Protein AF-A0A7V8WK90-F1 (afdb_monomer_lite)

Radius of gyration: 22.06 Å; chains: 1; bounding box: 57×43×58 Å

pLDDT: mean 74.85, std 15.49, range [33.97, 97.25]

Sequence (176 aa):
MVKDYDVIVIGGGPGGEVAAERCSMGGLSTVIVERELVGGECSFWGCMPSKGLLRPGDVLAAAERVPGAREAITRAIDTGAALERRDQITNSWNDELHVEWLESVGVDLVVDRARQVLVGATFVGSDAGDMLHGATIAIVAEVPLVRLRHAVPSFPSLSEVWLKAIENYDYPEEGE

Secondary structure (DSSP, 8-state):
-----SEEEE--SHHHHHHHHHHHHTT--EEEE-SS-TTHHHHHTSHHHHHHHHHHHHHHHHHHTSTTTTTTS-S---HHHHHHHHHHHTGGG--HHHHHHHHTT---EEEETTTTEEEEE---STTTHHHHHHHHHHHHTT-BHHHHTT---SSSSGGGHHHHHHHTS-PPPS--

Foldseek 3Di:
DDDDWPEEFEALAPVRVVVLVVCVVVVTQYAYHHLAARNPCCLAPPVQLVCLLCVVVVVLVVQCVDPVRVVVDDNDDDPVVSNVSSCVSSVVVDRVVSVVSRVVRDYDFDADPVLQAGQDDDDDDVPSVLQVVLSCCRNVVRPHLVRQLPDDRPDPDPNCSSVSNSVPDDDDPPDD

Structure (mmCIF, N/CA/C/O backbone):
data_AF-A0A7V8WK90-F1
#
_entry.id   AF-A0A7V8WK90-F1
#
loop_
_atom_site.group_PDB
_atom_site.id
_atom_site.type_symbol
_atom_site.label_atom_id
_atom_site.label_alt_id
_atom_site.label_comp_id
_atom_site.label_asym_id
_atom_site.label_entity_id
_atom_site.label_seq_id
_atom_site.pdbx_PDB_ins_code
_atom_site.Cartn_x
_atom_site.Cartn_y
_atom_site.Cartn_z
_atom_site.occupancy
_atom_site.B_iso_or_equiv
_atom_site.auth_seq_id
_atom_site.auth_comp_id
_atom_site.auth_asym_id
_atom_site.auth_atom_id
_atom_site.pdbx_PDB_model_num
ATOM 1 N N . MET A 1 1 ? -8.197 -9.104 23.910 1.00 42.38 1 MET A N 1
ATOM 2 C CA . MET A 1 1 ? -7.618 -8.081 24.811 1.00 42.38 1 MET A CA 1
ATOM 3 C C . MET A 1 1 ? -7.691 -6.750 24.090 1.00 42.38 1 MET A C 1
ATOM 5 O O . MET A 1 1 ? -7.376 -6.732 22.910 1.00 42.38 1 MET A O 1
ATOM 9 N N . VAL A 1 2 ? -8.145 -5.689 24.758 1.00 40.91 2 VAL A N 1
ATOM 10 C CA . VAL A 1 2 ? -8.111 -4.318 24.220 1.00 40.91 2 VAL A CA 1
ATOM 11 C C . VAL A 1 2 ? -6.685 -3.791 24.375 1.00 40.91 2 VAL A C 1
ATOM 13 O O . VAL A 1 2 ? -6.059 -4.050 25.405 1.00 40.91 2 VAL A O 1
ATOM 16 N N . LYS A 1 3 ? -6.164 -3.128 23.344 1.00 45.78 3 LYS A N 1
ATOM 17 C CA . LYS A 1 3 ? -4.817 -2.558 23.317 1.00 45.78 3 LYS A CA 1
ATOM 18 C C . LYS A 1 3 ? -4.964 -1.103 22.889 1.00 45.78 3 LYS A C 1
ATOM 20 O O . LYS A 1 3 ? -5.457 -0.842 21.794 1.00 45.78 3 LYS A O 1
ATOM 25 N N . ASP A 1 4 ? -4.631 -0.193 23.793 1.00 60.75 4 ASP A N 1
ATOM 26 C CA . ASP A 1 4 ? -4.724 1.240 23.544 1.00 60.75 4 ASP A CA 1
ATOM 27 C C . ASP A 1 4 ? -3.516 1.695 22.722 1.00 60.75 4 ASP A C 1
ATOM 29 O O . ASP A 1 4 ? -2.399 1.215 22.931 1.00 60.75 4 ASP A O 1
ATOM 33 N N . TYR A 1 5 ? -3.768 2.606 21.784 1.00 63.75 5 TYR A N 1
ATOM 34 C CA . TYR A 1 5 ? -2.747 3.266 20.982 1.00 63.75 5 TYR A CA 1
ATOM 35 C C . TYR A 1 5 ? -2.919 4.776 21.104 1.00 63.75 5 TYR A C 1
ATOM 37 O O . TYR A 1 5 ? -4.039 5.288 21.069 1.00 63.75 5 TYR A O 1
ATOM 45 N N . ASP A 1 6 ? -1.807 5.487 21.207 1.00 67.88 6 ASP A N 1
ATOM 46 C CA . ASP A 1 6 ? -1.762 6.945 21.235 1.00 67.88 6 ASP A CA 1
ATOM 47 C C . ASP A 1 6 ? -2.075 7.544 19.851 1.00 67.88 6 ASP A C 1
ATOM 49 O O . ASP A 1 6 ? -2.637 8.637 19.757 1.00 67.88 6 ASP A O 1
ATOM 53 N N . VAL A 1 7 ? -1.715 6.837 18.768 1.00 61.84 7 VAL A N 1
ATOM 54 C CA . VAL A 1 7 ? -1.882 7.293 17.378 1.00 61.84 7 VAL A CA 1
ATOM 55 C C . VAL A 1 7 ? -2.294 6.136 16.458 1.00 61.84 7 VAL A C 1
ATOM 57 O O . VAL A 1 7 ? -1.686 5.072 16.476 1.00 61.84 7 VAL A O 1
ATOM 60 N N . ILE A 1 8 ? -3.273 6.355 15.574 1.00 59.94 8 ILE A N 1
ATOM 61 C CA . ILE A 1 8 ? -3.443 5.540 14.356 1.00 59.94 8 ILE A CA 1
ATOM 62 C C . ILE A 1 8 ? -3.236 6.423 13.137 1.00 59.94 8 ILE A C 1
ATOM 64 O O . ILE A 1 8 ? -3.702 7.562 13.079 1.00 59.94 8 ILE A O 1
ATOM 68 N N . VAL A 1 9 ? -2.599 5.843 12.135 1.00 59.81 9 VAL A N 1
ATOM 69 C CA . VAL A 1 9 ? -2.394 6.389 10.806 1.00 59.81 9 VAL A CA 1
ATOM 70 C C . VAL A 1 9 ? -3.204 5.558 9.810 1.00 59.81 9 VAL A C 1
ATOM 72 O O . VAL A 1 9 ? -3.141 4.334 9.821 1.00 59.81 9 VAL A O 1
ATOM 75 N N . ILE A 1 10 ? -3.979 6.206 8.942 1.00 67.19 10 ILE A N 1
ATOM 76 C CA . ILE A 1 10 ? -4.772 5.529 7.906 1.00 67.19 10 ILE A CA 1
ATOM 77 C C . ILE A 1 10 ? -4.087 5.743 6.553 1.00 67.19 10 ILE A C 1
ATOM 79 O O . ILE A 1 10 ? -3.931 6.880 6.107 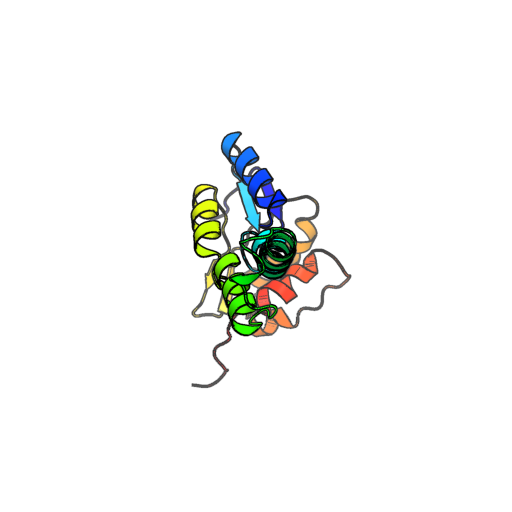1.00 67.19 10 ILE A O 1
ATOM 83 N N . GLY A 1 11 ? -3.701 4.643 5.912 1.00 67.94 11 GLY A N 1
ATOM 84 C CA . GLY A 1 11 ? -2.888 4.575 4.701 1.00 67.94 11 GLY A CA 1
ATOM 85 C C . GLY A 1 11 ? -1.406 4.372 5.022 1.00 67.94 11 GLY A C 1
ATOM 86 O O . GLY A 1 11 ? -0.782 5.219 5.651 1.00 67.94 11 GLY A O 1
ATOM 87 N N . GLY A 1 12 ? -0.832 3.276 4.536 1.00 75.31 12 GLY A N 1
ATOM 88 C CA . GLY A 1 12 ? 0.586 2.917 4.587 1.00 75.31 12 GLY A CA 1
ATOM 89 C C . GLY A 1 12 ? 1.381 3.439 3.393 1.00 75.31 12 GLY A C 1
ATOM 90 O O . GLY A 1 12 ? 2.387 2.856 3.021 1.00 75.31 12 GLY A O 1
ATOM 91 N N . GLY A 1 13 ? 0.936 4.525 2.759 1.00 80.00 13 GLY A N 1
ATOM 92 C CA . GLY A 1 13 ? 1.745 5.242 1.774 1.00 80.00 13 GLY A CA 1
ATOM 93 C C . GLY A 1 13 ? 2.875 6.055 2.421 1.00 80.00 13 GLY A C 1
ATOM 94 O O . GLY A 1 13 ? 2.941 6.159 3.646 1.00 80.00 13 GLY A O 1
ATOM 95 N N . PRO A 1 14 ? 3.702 6.763 1.629 1.00 75.00 14 PRO A N 1
ATOM 96 C CA . PRO A 1 14 ? 4.911 7.427 2.130 1.00 75.00 14 PRO A CA 1
ATOM 97 C C . PRO A 1 14 ? 4.652 8.428 3.263 1.00 75.00 14 PRO A C 1
ATOM 99 O O . PRO A 1 14 ? 5.451 8.577 4.181 1.00 75.00 14 PRO A O 1
ATOM 102 N N . GLY A 1 15 ? 3.525 9.144 3.198 1.00 76.31 15 GLY A N 1
ATOM 103 C CA . GLY A 1 15 ? 3.138 10.084 4.249 1.00 76.31 15 GLY A CA 1
ATOM 104 C C . GLY A 1 15 ? 2.695 9.389 5.535 1.00 76.31 15 GLY A C 1
ATOM 105 O O . GLY A 1 15 ? 2.974 9.893 6.620 1.00 76.31 15 GLY A O 1
ATOM 106 N N . GLY A 1 16 ? 2.030 8.240 5.414 1.00 74.75 16 GLY A N 1
ATOM 107 C CA . GLY A 1 16 ? 1.570 7.464 6.556 1.00 74.75 16 GLY A CA 1
ATOM 108 C C . GLY A 1 16 ? 2.717 6.759 7.264 1.00 74.75 16 GLY A C 1
ATOM 109 O O . GLY A 1 16 ? 2.862 6.911 8.473 1.00 74.75 16 GLY A O 1
ATOM 110 N N . GLU A 1 17 ? 3.592 6.101 6.505 1.00 77.12 17 GLU A N 1
ATOM 111 C CA . GLU A 1 17 ? 4.820 5.485 7.017 1.00 77.12 17 GLU A CA 1
ATOM 112 C C . GLU A 1 17 ? 5.642 6.494 7.837 1.00 77.12 17 GLU A C 1
ATOM 114 O O . GLU A 1 17 ? 5.885 6.287 9.026 1.00 77.12 17 GLU A O 1
ATOM 119 N N . VAL A 1 18 ? 5.962 7.659 7.263 1.00 77.44 18 VAL A N 1
ATOM 120 C CA . VAL A 1 18 ? 6.729 8.706 7.964 1.00 77.44 18 VAL A CA 1
ATOM 121 C C . VAL A 1 18 ? 5.995 9.248 9.195 1.00 77.44 18 VAL A C 1
ATOM 123 O O . VAL A 1 18 ? 6.629 9.587 10.198 1.00 77.44 18 VAL A O 1
ATOM 126 N N . ALA A 1 19 ? 4.667 9.372 9.141 1.00 73.38 19 ALA A N 1
ATOM 127 C CA . ALA A 1 19 ? 3.886 9.812 10.293 1.00 73.38 19 ALA A CA 1
ATOM 128 C C . ALA A 1 19 ? 3.972 8.795 11.440 1.00 73.38 19 ALA A C 1
ATOM 130 O O . ALA A 1 19 ? 4.241 9.186 12.577 1.00 73.38 19 ALA A O 1
ATOM 131 N N . ALA A 1 20 ? 3.812 7.505 11.142 1.00 74.06 20 ALA A N 1
ATOM 132 C CA . ALA A 1 20 ? 3.854 6.458 12.151 1.00 74.06 20 ALA A CA 1
ATOM 133 C C . ALA A 1 20 ? 5.241 6.272 12.756 1.00 74.06 20 ALA A C 1
ATOM 135 O O . ALA A 1 20 ? 5.362 6.150 13.974 1.00 74.06 20 ALA A O 1
ATOM 136 N N . GLU A 1 21 ? 6.286 6.335 11.929 1.00 77.44 21 GLU A N 1
ATOM 137 C CA . GLU A 1 21 ? 7.673 6.310 12.390 1.00 77.44 21 GLU A CA 1
ATOM 138 C C . GLU A 1 21 ? 7.924 7.432 13.400 1.00 77.44 21 GLU A C 1
ATOM 140 O O . GLU A 1 21 ? 8.426 7.190 14.497 1.00 77.44 21 GLU A O 1
ATOM 145 N N . ARG A 1 22 ? 7.524 8.668 13.078 1.00 77.12 22 ARG A N 1
ATOM 146 C CA . ARG A 1 22 ? 7.746 9.813 13.972 1.00 77.12 22 ARG A CA 1
ATOM 147 C C . ARG A 1 22 ? 6.972 9.714 15.277 1.00 77.12 22 ARG A C 1
ATOM 149 O O . ARG A 1 22 ? 7.503 10.108 16.314 1.00 77.12 22 ARG A O 1
ATOM 156 N N . CYS A 1 23 ? 5.742 9.214 15.240 1.00 70.88 23 CYS A N 1
ATOM 157 C CA . CYS A 1 23 ? 4.957 8.989 16.448 1.00 70.88 23 CYS A CA 1
ATOM 158 C C . CYS A 1 23 ? 5.593 7.893 17.319 1.00 70.88 23 CYS A C 1
ATOM 160 O O . CYS A 1 23 ? 5.811 8.126 18.508 1.00 70.88 23 CYS A O 1
ATOM 162 N N . SER A 1 24 ? 6.021 6.779 16.716 1.00 75.88 24 SER A N 1
ATOM 163 C CA . SER A 1 24 ? 6.745 5.700 17.402 1.00 75.88 24 SER A CA 1
ATOM 164 C C . SER A 1 24 ? 8.069 6.184 18.016 1.00 75.88 24 SER A C 1
ATOM 166 O O . SER A 1 24 ? 8.318 5.984 19.206 1.00 75.88 24 SER A O 1
ATOM 168 N N . MET A 1 25 ? 8.880 6.947 17.272 1.00 76.75 25 MET A N 1
ATOM 169 C CA . MET A 1 25 ? 10.108 7.581 17.785 1.00 76.75 25 MET A CA 1
ATOM 170 C C . MET A 1 25 ? 9.844 8.584 18.917 1.00 76.75 25 MET A C 1
ATOM 172 O O . MET A 1 25 ? 10.710 8.809 19.763 1.00 76.75 25 MET A O 1
ATOM 176 N N . GLY A 1 26 ? 8.657 9.191 18.938 1.00 75.75 26 GLY A N 1
ATOM 177 C CA . GLY A 1 26 ? 8.184 10.053 20.019 1.00 75.75 26 GLY A CA 1
ATOM 178 C C . GLY A 1 26 ? 7.757 9.294 21.280 1.00 75.75 26 GLY A C 1
ATOM 179 O O . GLY A 1 26 ? 7.346 9.933 22.247 1.00 75.75 26 GLY A O 1
ATOM 180 N N . GLY A 1 27 ? 7.849 7.960 21.282 1.00 78.88 27 GLY A N 1
ATOM 181 C CA . GLY A 1 27 ? 7.413 7.098 22.378 1.00 78.88 27 GLY A CA 1
ATOM 182 C C . GLY A 1 27 ? 5.902 6.862 22.417 1.00 78.88 27 GLY A C 1
ATOM 183 O O . GLY A 1 27 ? 5.409 6.348 23.418 1.00 78.88 27 GLY A O 1
ATOM 184 N N . LEU A 1 28 ? 5.176 7.247 21.363 1.00 73.12 28 LEU A N 1
ATOM 185 C CA . LEU A 1 28 ? 3.737 7.038 21.246 1.00 73.12 28 LEU A CA 1
ATOM 186 C C . LEU A 1 28 ? 3.469 5.663 20.636 1.00 73.12 28 LEU A C 1
ATOM 188 O O . LEU A 1 28 ? 3.987 5.325 19.569 1.00 73.12 28 LEU A O 1
ATOM 192 N N . SER A 1 29 ? 2.612 4.886 21.284 1.00 68.69 29 SER A N 1
ATOM 193 C CA . SER A 1 29 ? 2.081 3.650 20.716 1.00 68.69 29 SER A CA 1
ATOM 194 C C . SER A 1 29 ? 1.304 3.977 19.435 1.00 68.69 29 SER A C 1
ATOM 196 O O . SER A 1 29 ? 0.307 4.697 19.467 1.00 68.69 29 SER A O 1
ATOM 198 N N . THR A 1 30 ? 1.796 3.505 18.285 1.00 68.00 30 THR A N 1
ATOM 199 C CA . THR A 1 30 ? 1.306 3.937 16.967 1.00 68.00 30 THR A CA 1
ATOM 200 C C . THR A 1 30 ? 0.991 2.765 16.062 1.00 68.00 30 THR A C 1
ATOM 202 O O . THR A 1 30 ? 1.721 1.787 16.082 1.00 68.00 30 THR A O 1
ATOM 205 N N . VAL A 1 31 ? -0.050 2.888 15.238 1.00 69.94 31 VAL A N 1
ATOM 206 C CA . VAL A 1 31 ? -0.505 1.824 14.339 1.00 69.94 31 VAL A CA 1
ATOM 207 C C . VAL A 1 31 ? -0.925 2.359 12.946 1.00 69.94 31 VAL A C 1
ATOM 209 O O . VAL A 1 31 ? -1.608 3.371 12.873 1.00 69.94 31 VAL A O 1
ATOM 212 N N . ILE A 1 32 ? -0.545 1.706 11.833 1.00 64.25 32 ILE A N 1
ATOM 213 C CA . ILE A 1 32 ? -0.919 2.007 10.427 1.00 64.25 32 ILE A CA 1
ATOM 214 C C . ILE A 1 32 ? -1.962 1.042 9.850 1.00 64.25 32 ILE A C 1
ATOM 216 O O . ILE A 1 32 ? -1.703 -0.142 9.698 1.00 64.25 32 ILE A O 1
ATOM 220 N N . VAL A 1 33 ? -3.086 1.558 9.365 1.00 62.16 33 VAL A N 1
ATOM 221 C CA . VAL A 1 33 ? -4.095 0.771 8.638 1.00 62.16 33 VAL A CA 1
ATOM 222 C C . VAL A 1 33 ? -3.955 0.998 7.128 1.00 62.16 33 VAL A C 1
ATOM 224 O O . VAL A 1 33 ? -4.310 2.069 6.646 1.00 62.16 33 VAL A O 1
ATOM 227 N N . GLU A 1 34 ? -3.477 0.010 6.369 1.00 72.69 34 GLU A N 1
ATOM 228 C CA . GLU A 1 34 ? -3.391 0.027 4.894 1.00 72.69 34 GLU A CA 1
ATOM 229 C C . GLU A 1 34 ? -4.372 -0.993 4.284 1.00 72.69 34 GLU A C 1
ATOM 231 O O . GLU A 1 34 ? -4.637 -2.037 4.875 1.00 72.69 34 GLU A O 1
ATOM 236 N N . ARG A 1 35 ? -4.969 -0.662 3.131 1.00 61.38 35 ARG A N 1
ATOM 237 C CA . ARG A 1 35 ? -5.986 -1.481 2.442 1.00 61.38 35 ARG A CA 1
ATOM 238 C C . ARG A 1 35 ? -5.404 -2.444 1.408 1.00 61.38 35 ARG A C 1
ATOM 240 O O . ARG A 1 35 ? -6.112 -3.354 0.982 1.00 61.38 35 ARG A O 1
ATOM 247 N N . GLU A 1 36 ? -4.201 -2.167 0.921 1.00 78.00 36 GLU A N 1
ATOM 248 C CA . GLU A 1 36 ? -3.546 -2.915 -0.149 1.00 78.00 36 GLU A CA 1
ATOM 249 C C . GLU A 1 36 ? -2.071 -3.138 0.216 1.00 78.00 36 GLU A C 1
ATOM 251 O O . GLU A 1 36 ? -1.811 -3.821 1.200 1.00 78.00 36 GLU A O 1
ATOM 256 N N . LEU A 1 37 ? -1.127 -2.561 -0.536 1.00 77.12 37 LEU A N 1
ATOM 257 C CA . LEU A 1 37 ? 0.305 -2.745 -0.325 1.00 77.12 37 LEU A CA 1
ATOM 258 C C . LEU A 1 37 ? 0.898 -1.628 0.533 1.00 77.12 37 LEU A C 1
ATOM 260 O O . LEU A 1 37 ? 0.745 -0.436 0.231 1.00 77.12 37 LEU A O 1
ATOM 264 N N . VAL A 1 38 ? 1.643 -2.017 1.563 1.00 74.56 38 VAL A N 1
ATOM 265 C CA . VAL A 1 38 ? 2.404 -1.094 2.407 1.00 74.56 38 VAL A CA 1
ATOM 266 C C . VAL A 1 38 ? 3.553 -0.481 1.602 1.00 74.56 38 VAL A C 1
ATOM 268 O O . VAL A 1 38 ? 4.317 -1.183 0.955 1.00 74.56 38 VAL A O 1
ATOM 271 N N . GLY A 1 39 ? 3.644 0.846 1.599 1.00 77.19 39 GLY A N 1
ATOM 272 C CA . GLY A 1 39 ? 4.422 1.670 0.669 1.00 77.19 39 GLY A CA 1
ATOM 273 C C . GLY A 1 39 ? 3.520 2.510 -0.249 1.00 77.19 39 GLY A C 1
ATOM 274 O O . GLY A 1 39 ? 3.919 3.572 -0.743 1.00 77.19 39 GLY A O 1
ATOM 275 N N . GLY A 1 40 ? 2.262 2.086 -0.424 1.00 81.12 40 GLY A N 1
ATOM 276 C CA . GLY A 1 40 ? 1.191 2.819 -1.097 1.00 81.12 40 GLY A CA 1
ATOM 277 C C . GLY A 1 40 ? 1.452 3.150 -2.569 1.00 81.12 40 GLY A C 1
ATOM 278 O O . GLY A 1 40 ? 2.318 2.585 -3.240 1.00 81.12 40 GLY A O 1
ATOM 279 N N . GLU A 1 41 ? 0.686 4.111 -3.097 1.00 84.06 41 GLU A N 1
ATOM 280 C CA . GLU A 1 41 ? 0.683 4.437 -4.531 1.00 84.06 41 GLU A CA 1
ATOM 281 C C . GLU A 1 41 ? 2.084 4.757 -5.062 1.00 84.06 41 GLU A C 1
ATOM 283 O O . GLU A 1 41 ? 2.461 4.299 -6.135 1.00 84.06 41 GLU A O 1
ATOM 288 N N . CYS A 1 42 ? 2.884 5.518 -4.314 1.00 85.50 42 CYS A N 1
ATOM 289 C CA . CYS A 1 42 ? 4.209 5.938 -4.760 1.00 85.50 42 CYS A CA 1
ATOM 290 C C . CYS A 1 42 ? 5.093 4.745 -5.150 1.00 85.50 42 CYS A C 1
ATOM 292 O O . CYS A 1 42 ? 5.738 4.810 -6.202 1.00 85.50 42 CYS A O 1
ATOM 294 N N . SER A 1 43 ? 5.084 3.685 -4.337 1.00 84.56 43 SER A N 1
ATOM 295 C CA . SER A 1 43 ? 5.922 2.498 -4.506 1.00 84.56 43 SER A CA 1
ATOM 296 C C . SER A 1 43 ? 5.417 1.569 -5.605 1.00 84.56 43 SER A C 1
ATOM 298 O O . SER A 1 43 ? 6.224 1.101 -6.404 1.00 84.56 43 SER A O 1
ATOM 300 N N . PHE A 1 44 ? 4.102 1.354 -5.705 1.00 88.25 44 PHE A N 1
ATOM 301 C CA . PHE A 1 44 ? 3.556 0.271 -6.537 1.00 88.25 44 PHE A CA 1
ATOM 302 C C . PHE A 1 4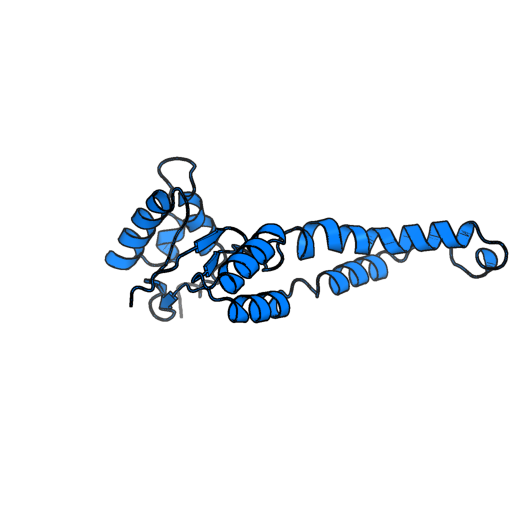4 ? 2.781 0.724 -7.771 1.00 88.25 44 PHE A C 1
ATOM 304 O O . PHE A 1 44 ? 2.695 -0.018 -8.748 1.00 88.25 44 PHE A O 1
ATOM 311 N N . TRP A 1 45 ? 2.247 1.948 -7.771 1.00 88.44 45 TRP A N 1
ATOM 312 C CA . TRP A 1 45 ? 1.262 2.373 -8.776 1.00 88.44 45 TRP A CA 1
ATOM 313 C C . TRP A 1 45 ? 1.574 3.714 -9.452 1.00 88.44 45 TRP A C 1
ATOM 315 O O . TRP A 1 45 ? 1.111 3.974 -10.558 1.00 88.44 45 TRP A O 1
ATOM 325 N N . GLY A 1 46 ? 2.396 4.555 -8.830 1.00 90.44 46 GLY A N 1
ATOM 326 C CA . GLY A 1 46 ? 2.595 5.945 -9.218 1.00 90.44 46 GLY A CA 1
ATOM 327 C C . GLY A 1 46 ? 4.050 6.260 -9.529 1.00 90.44 46 GLY A C 1
ATOM 328 O O . GLY A 1 46 ? 4.603 5.872 -10.561 1.00 90.44 46 GLY A O 1
ATOM 329 N N . CYS A 1 47 ? 4.677 7.035 -8.649 1.00 91.31 47 CYS A N 1
ATOM 330 C CA . CYS A 1 47 ? 5.980 7.652 -8.869 1.00 91.31 47 CYS A CA 1
ATOM 331 C C . CYS A 1 47 ? 7.103 6.679 -9.248 1.00 91.31 47 CYS A C 1
ATOM 333 O O . CYS A 1 47 ? 7.847 6.982 -10.184 1.00 91.31 47 CYS A O 1
ATOM 335 N N . MET A 1 48 ? 7.268 5.583 -8.507 1.00 93.88 48 MET A N 1
ATOM 336 C CA . MET A 1 48 ? 8.339 4.604 -8.707 1.00 93.88 48 MET A CA 1
ATOM 337 C C . MET A 1 48 ? 8.174 3.829 -10.019 1.00 93.88 48 MET A C 1
ATOM 339 O O . MET A 1 48 ? 9.078 3.935 -10.856 1.00 93.88 48 MET A O 1
ATOM 343 N N . PRO A 1 49 ? 7.038 3.153 -10.295 1.00 93.56 49 PRO A N 1
ATOM 344 C CA . PRO A 1 49 ? 6.849 2.459 -11.568 1.00 93.56 49 PRO A CA 1
ATOM 345 C C . PRO A 1 49 ? 6.888 3.420 -12.760 1.00 93.56 49 PRO A C 1
ATOM 347 O O . PRO A 1 49 ? 7.504 3.101 -13.777 1.00 93.56 49 PRO A O 1
ATOM 350 N N . SER A 1 50 ? 6.333 4.633 -12.629 1.00 94.75 50 SER A N 1
ATOM 351 C CA . SER A 1 50 ? 6.395 5.646 -13.693 1.00 94.75 50 SER A CA 1
ATOM 352 C C . SER A 1 50 ? 7.837 6.028 -14.027 1.00 94.75 50 SER A C 1
ATOM 354 O O . SER A 1 50 ? 8.228 6.036 -15.193 1.00 94.75 50 SER A O 1
ATOM 356 N N . LYS A 1 51 ? 8.673 6.301 -13.016 1.00 94.88 51 LYS A N 1
ATOM 357 C CA . LYS A 1 51 ? 10.098 6.603 -13.237 1.00 94.88 51 LYS A CA 1
ATOM 358 C C . LYS A 1 51 ? 10.863 5.382 -13.746 1.00 94.88 51 LYS A C 1
ATOM 360 O O . LYS A 1 51 ? 11.782 5.537 -14.547 1.00 94.88 51 LYS A O 1
ATOM 365 N N . GLY A 1 52 ? 10.472 4.180 -13.329 1.00 93.38 52 GLY A N 1
ATOM 366 C CA . GLY A 1 52 ? 11.002 2.928 -13.853 1.00 93.38 52 GLY A CA 1
ATOM 367 C C . GLY A 1 52 ? 10.795 2.773 -15.354 1.00 93.38 52 GLY A C 1
ATOM 368 O O . GLY A 1 52 ? 11.758 2.479 -16.066 1.00 93.38 52 GLY A O 1
ATOM 369 N N . LEU A 1 53 ? 9.577 3.061 -15.819 1.00 94.12 53 LEU A N 1
ATOM 370 C CA . LEU A 1 53 ? 9.175 3.001 -17.226 1.00 94.12 53 LEU A CA 1
ATOM 371 C C . LEU A 1 53 ? 9.786 4.108 -18.087 1.00 94.12 53 LEU A C 1
ATOM 373 O O . LEU A 1 53 ? 10.138 3.862 -19.238 1.00 94.12 53 LEU A O 1
ATOM 377 N N . LEU A 1 54 ? 9.911 5.327 -17.558 1.00 94.31 54 LEU A N 1
ATOM 378 C CA . LEU A 1 54 ? 10.442 6.465 -18.319 1.00 94.31 54 LEU A CA 1
ATOM 379 C C . LEU A 1 54 ? 11.966 6.402 -18.483 1.00 94.31 54 LEU A C 1
ATOM 381 O O . LEU A 1 54 ? 12.512 6.883 -19.479 1.00 94.31 54 LEU A O 1
ATOM 385 N N . ARG A 1 55 ? 12.668 5.764 -17.537 1.00 95.56 55 ARG A N 1
ATOM 386 C CA . ARG A 1 55 ? 14.133 5.789 -17.485 1.00 95.56 55 ARG A CA 1
ATOM 387 C C . ARG A 1 55 ? 14.829 5.249 -18.746 1.00 95.56 55 ARG A C 1
ATOM 389 O O . ARG A 1 55 ? 15.796 5.888 -19.162 1.00 95.56 55 ARG A O 1
ATOM 396 N N . PRO A 1 56 ? 14.408 4.132 -19.371 1.00 94.62 56 PRO A N 1
ATOM 397 C CA . PRO A 1 56 ? 15.000 3.678 -20.629 1.00 94.62 56 PRO A CA 1
ATOM 398 C C . PRO A 1 56 ? 14.934 4.733 -21.741 1.00 94.62 56 PRO A C 1
ATOM 400 O O . PRO A 1 56 ? 15.921 4.938 -22.445 1.00 94.62 56 PRO A O 1
ATOM 403 N N . GLY A 1 57 ? 13.809 5.449 -21.853 1.00 94.19 57 GLY A N 1
ATOM 404 C CA . GLY A 1 57 ? 13.639 6.531 -22.825 1.00 94.19 57 GLY A CA 1
ATOM 405 C C . GLY A 1 57 ? 14.570 7.710 -22.560 1.00 94.19 57 GLY A C 1
ATOM 406 O O . GLY A 1 57 ? 15.237 8.182 -23.480 1.00 94.19 57 GLY A O 1
ATOM 407 N N . ASP A 1 58 ? 14.693 8.127 -21.297 1.00 95.62 58 ASP A N 1
ATOM 408 C CA . ASP A 1 58 ? 15.627 9.187 -20.902 1.00 95.62 58 ASP A CA 1
ATOM 409 C C . ASP A 1 58 ? 17.081 8.824 -21.233 1.00 95.62 58 ASP A C 1
ATOM 411 O O . ASP A 1 58 ? 17.844 9.660 -21.723 1.00 95.62 58 ASP A O 1
ATOM 415 N N . VAL A 1 59 ? 17.473 7.571 -20.977 1.00 94.88 59 VAL A N 1
ATOM 416 C CA . VAL A 1 59 ? 18.827 7.069 -21.254 1.00 94.88 59 VAL A CA 1
ATOM 417 C C . VAL A 1 59 ? 19.092 7.008 -22.757 1.00 94.88 59 VAL A C 1
ATOM 419 O O . VAL A 1 59 ? 20.148 7.465 -23.198 1.00 94.88 59 VAL A O 1
ATOM 422 N N . LEU A 1 60 ? 18.137 6.510 -23.547 1.00 95.19 60 LEU A N 1
ATOM 423 C CA . LEU A 1 60 ? 18.255 6.466 -25.003 1.00 95.19 60 LEU A CA 1
ATOM 424 C C . LEU A 1 60 ? 18.414 7.878 -25.582 1.00 95.19 60 LEU A C 1
ATOM 426 O O . LEU A 1 60 ? 19.376 8.151 -26.300 1.00 95.19 60 LEU A O 1
ATOM 430 N N . ALA A 1 61 ? 17.530 8.800 -25.197 1.00 94.44 61 ALA A N 1
ATOM 431 C CA . ALA A 1 61 ? 17.571 10.184 -25.657 1.00 94.44 61 ALA A CA 1
ATOM 432 C C . ALA A 1 61 ? 18.866 10.904 -25.240 1.00 94.44 61 ALA A C 1
ATOM 434 O O . ALA A 1 61 ? 19.357 11.780 -25.958 1.00 94.44 61 ALA A O 1
ATOM 435 N N . ALA A 1 62 ? 19.426 10.585 -24.071 1.00 95.44 62 ALA A N 1
ATOM 436 C CA . ALA A 1 62 ? 20.721 11.112 -23.652 1.00 95.44 62 ALA A CA 1
ATOM 437 C C . ALA A 1 62 ? 21.859 10.570 -24.531 1.00 95.44 62 ALA A C 1
ATOM 439 O O . ALA A 1 62 ? 22.676 11.350 -25.020 1.00 95.44 62 ALA A O 1
ATOM 440 N N . ALA A 1 63 ? 21.884 9.260 -24.782 1.00 95.88 63 ALA A N 1
ATOM 441 C CA . ALA A 1 63 ? 22.927 8.611 -25.570 1.00 95.88 63 ALA A CA 1
ATOM 442 C C . ALA A 1 63 ? 22.930 9.059 -27.045 1.00 95.88 63 ALA A C 1
ATOM 444 O O . ALA A 1 63 ? 23.997 9.273 -27.618 1.00 95.88 63 ALA A O 1
ATOM 445 N N . GLU A 1 64 ? 21.761 9.309 -27.644 1.00 95.25 64 GLU A N 1
ATOM 446 C CA . GLU A 1 64 ? 21.658 9.818 -29.021 1.00 95.25 64 GLU A CA 1
ATOM 447 C C . GLU A 1 64 ? 22.330 11.184 -29.235 1.00 95.25 64 GLU A C 1
ATOM 449 O O . GLU A 1 64 ? 22.764 11.502 -30.347 1.00 95.25 64 GLU A O 1
ATOM 454 N N . ARG A 1 65 ? 22.446 11.993 -28.176 1.00 95.94 65 ARG A N 1
ATOM 455 C CA . ARG A 1 65 ? 23.050 13.333 -28.231 1.00 95.94 65 ARG A CA 1
ATOM 456 C C . ARG A 1 65 ? 24.573 13.323 -28.080 1.00 95.94 65 ARG A C 1
ATOM 458 O O . ARG A 1 65 ? 25.183 14.387 -28.161 1.00 95.94 65 ARG A O 1
ATOM 465 N N . VAL A 1 66 ? 25.197 12.158 -27.889 1.00 97.25 66 VAL A N 1
ATOM 466 C CA . VAL A 1 66 ? 26.638 12.026 -27.627 1.00 97.25 66 VAL A CA 1
ATOM 467 C C . VAL A 1 66 ? 27.332 11.313 -28.799 1.00 97.25 66 VAL A C 1
ATOM 469 O O . VAL A 1 66 ? 27.184 10.097 -28.949 1.00 97.25 66 VAL A O 1
ATOM 472 N N . PRO A 1 67 ? 28.107 12.029 -29.643 1.00 95.31 67 PRO A N 1
ATOM 473 C CA . PRO A 1 67 ? 28.944 11.401 -30.668 1.00 95.31 67 PRO A CA 1
ATOM 474 C C . PRO A 1 67 ? 29.898 10.368 -30.053 1.00 95.31 67 PRO A C 1
ATOM 476 O O . PRO A 1 67 ? 30.523 10.638 -29.029 1.00 95.31 67 PRO A O 1
ATOM 479 N N . GLY A 1 68 ? 30.002 9.185 -30.657 1.00 93.94 68 GLY A N 1
ATOM 480 C CA . GLY A 1 68 ? 30.764 8.047 -30.135 1.00 93.94 68 GLY A CA 1
ATOM 481 C C . GLY A 1 68 ? 29.926 7.072 -29.302 1.00 93.94 68 GLY A C 1
ATOM 482 O O . GLY A 1 68 ? 30.225 5.882 -29.298 1.00 93.94 68 GLY A O 1
ATOM 483 N N . ALA A 1 69 ? 28.851 7.535 -28.654 1.00 94.38 69 ALA A N 1
ATOM 484 C CA . ALA A 1 69 ? 27.874 6.664 -27.993 1.00 94.38 69 ALA A CA 1
ATOM 485 C C . ALA A 1 69 ? 26.657 6.394 -28.889 1.00 94.38 69 ALA A C 1
ATOM 487 O O . ALA A 1 69 ? 26.186 5.260 -28.960 1.00 94.38 69 ALA A O 1
ATOM 488 N N . ARG A 1 70 ? 26.172 7.412 -29.617 1.00 95.50 70 ARG A N 1
ATOM 489 C CA . ARG A 1 70 ? 24.983 7.299 -30.482 1.00 95.50 70 ARG A CA 1
ATOM 490 C C . ARG A 1 70 ? 25.123 6.238 -31.580 1.00 95.50 70 ARG A C 1
ATOM 492 O O . ARG A 1 70 ? 24.123 5.687 -32.018 1.00 95.50 70 ARG A O 1
ATOM 499 N N . GLU A 1 71 ? 26.341 5.975 -32.054 1.00 95.19 71 GLU A N 1
ATOM 500 C CA . GLU A 1 71 ? 26.622 4.956 -33.072 1.00 95.19 71 GLU A CA 1
ATOM 501 C C . GLU A 1 71 ? 26.613 3.529 -32.500 1.00 95.19 71 GLU A C 1
ATOM 503 O O . GLU A 1 71 ? 26.450 2.576 -33.257 1.00 95.19 71 GLU A O 1
ATOM 508 N N . ALA A 1 72 ? 26.781 3.378 -31.181 1.00 93.88 72 ALA A N 1
ATOM 509 C CA . ALA A 1 72 ? 26.872 2.087 -30.499 1.00 93.88 72 ALA A CA 1
ATOM 510 C C . ALA A 1 72 ? 25.518 1.563 -29.985 1.00 93.88 72 ALA A C 1
ATOM 512 O O . ALA A 1 72 ? 25.431 0.420 -29.539 1.00 93.88 72 ALA A O 1
ATOM 513 N N . ILE A 1 73 ? 24.467 2.386 -30.023 1.00 91.88 73 ILE A N 1
ATOM 514 C CA . ILE A 1 73 ? 23.143 2.064 -29.477 1.00 91.88 73 ILE A CA 1
ATOM 515 C C . ILE A 1 73 ? 22.137 1.719 -30.578 1.00 91.88 73 ILE A C 1
ATOM 517 O O . ILE A 1 73 ? 22.206 2.217 -31.702 1.00 91.88 73 ILE A O 1
ATOM 521 N N . THR A 1 74 ? 21.143 0.903 -30.229 1.00 85.44 74 THR A N 1
ATOM 522 C CA . THR A 1 74 ? 19.951 0.730 -31.068 1.00 85.44 74 THR A CA 1
ATOM 523 C C . THR A 1 74 ? 18.939 1.829 -30.744 1.00 85.44 74 THR A C 1
ATOM 525 O O . THR A 1 74 ? 18.843 2.273 -29.604 1.00 85.44 74 THR A O 1
ATOM 528 N N . ARG A 1 75 ? 18.176 2.288 -31.742 1.00 83.75 75 ARG A N 1
ATOM 529 C CA . ARG A 1 75 ? 17.159 3.346 -31.572 1.00 83.75 75 ARG A CA 1
ATOM 530 C C . ARG A 1 75 ? 15.795 2.829 -31.109 1.00 83.75 75 ARG A C 1
ATOM 532 O O . ARG A 1 75 ? 14.797 3.532 -31.226 1.00 83.75 75 ARG A O 1
ATOM 539 N N . ALA A 1 76 ? 15.739 1.590 -30.636 1.00 89.56 76 ALA A N 1
ATOM 540 C CA . ALA A 1 76 ? 14.508 0.946 -30.213 1.00 89.56 76 ALA A CA 1
ATOM 541 C C . ALA A 1 76 ? 14.546 0.694 -28.707 1.00 89.56 76 ALA A C 1
ATOM 543 O O . ALA A 1 76 ? 15.569 0.282 -28.162 1.00 89.56 76 ALA A O 1
ATOM 544 N N . ILE A 1 77 ? 13.413 0.925 -28.048 1.00 93.00 77 ILE A N 1
ATOM 545 C CA . ILE A 1 77 ? 13.193 0.487 -26.672 1.00 93.00 77 ILE A CA 1
ATOM 546 C C . ILE A 1 77 ? 12.502 -0.868 -26.744 1.00 93.00 77 ILE A C 1
ATOM 548 O O . ILE A 1 77 ? 11.444 -0.990 -27.362 1.00 93.00 77 ILE A O 1
ATOM 552 N N . ASP A 1 78 ? 13.093 -1.870 -26.100 1.00 93.94 78 ASP A N 1
ATOM 553 C CA . ASP A 1 78 ? 12.405 -3.128 -25.845 1.00 93.94 78 ASP A CA 1
ATOM 554 C C . ASP A 1 78 ? 11.319 -2.885 -24.791 1.00 93.94 78 ASP A C 1
ATOM 556 O O . ASP A 1 78 ? 11.593 -2.611 -23.619 1.00 93.94 78 ASP A O 1
ATOM 560 N N . THR A 1 79 ? 10.067 -2.944 -25.232 1.00 94.50 79 THR A N 1
ATOM 561 C CA . THR A 1 79 ? 8.898 -2.736 -24.380 1.00 94.50 79 THR A CA 1
ATOM 562 C C 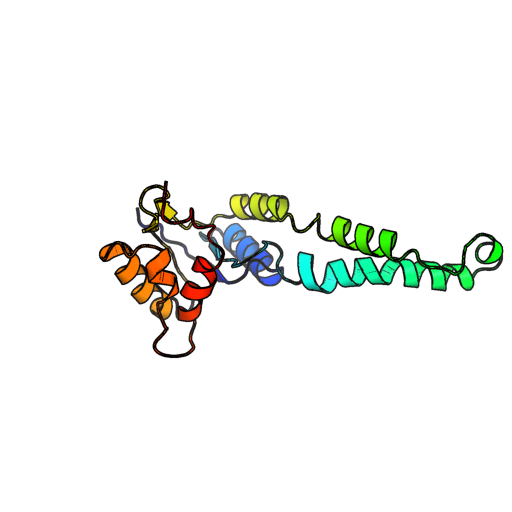. THR A 1 79 ? 8.757 -3.812 -23.310 1.00 94.50 79 THR A C 1
ATOM 564 O O . THR A 1 79 ? 8.306 -3.504 -22.212 1.00 94.50 79 THR A O 1
ATOM 567 N N . GLY A 1 80 ? 9.143 -5.056 -23.609 1.00 95.94 80 GLY A N 1
ATOM 568 C CA . GLY A 1 80 ? 9.087 -6.159 -22.653 1.00 95.94 80 GLY A CA 1
ATOM 569 C C . GLY A 1 80 ? 10.086 -5.941 -21.523 1.00 95.94 80 GLY A C 1
ATOM 570 O O . GLY A 1 80 ? 9.699 -5.935 -20.359 1.00 95.94 80 GLY A O 1
ATOM 571 N N . ALA A 1 81 ? 11.336 -5.624 -21.866 1.00 94.94 81 ALA A N 1
ATOM 572 C CA . ALA A 1 81 ? 12.370 -5.318 -20.876 1.00 94.94 81 ALA A CA 1
ATOM 573 C C . ALA A 1 81 ? 12.055 -4.050 -20.053 1.00 94.94 81 ALA A C 1
ATOM 575 O O . ALA A 1 81 ? 12.403 -3.958 -18.875 1.00 94.94 81 ALA A O 1
ATOM 576 N N . ALA A 1 82 ? 11.379 -3.058 -20.646 1.00 94.75 82 ALA A N 1
ATOM 577 C CA . ALA A 1 82 ? 10.935 -1.865 -19.923 1.00 94.75 82 ALA A CA 1
ATOM 578 C C . ALA A 1 82 ? 9.836 -2.178 -18.890 1.00 94.75 82 ALA A C 1
ATOM 580 O O . ALA A 1 82 ? 9.868 -1.636 -17.783 1.00 94.75 82 ALA A O 1
ATOM 581 N N . LEU A 1 83 ? 8.889 -3.058 -19.232 1.00 95.50 83 LEU A N 1
ATOM 582 C CA . LEU A 1 83 ? 7.864 -3.538 -18.302 1.00 95.50 83 LEU A CA 1
ATOM 583 C C . LEU A 1 83 ? 8.478 -4.410 -17.201 1.00 95.50 83 LEU A C 1
ATOM 585 O O . LEU A 1 83 ? 8.191 -4.184 -16.033 1.00 95.50 83 LEU A O 1
ATOM 589 N N . GLU A 1 84 ? 9.402 -5.310 -17.537 1.00 95.00 84 GLU A N 1
ATOM 590 C CA . GLU A 1 84 ? 10.109 -6.129 -16.545 1.00 95.00 84 GLU A CA 1
ATOM 591 C C . GLU A 1 84 ? 10.900 -5.260 -15.553 1.00 95.00 84 GLU A C 1
ATOM 593 O O . GLU A 1 84 ? 10.890 -5.499 -14.347 1.00 95.00 84 GLU A O 1
ATOM 598 N N . ARG A 1 85 ? 11.523 -4.174 -16.028 1.00 92.75 85 ARG A N 1
ATOM 599 C CA . ARG A 1 85 ? 12.171 -3.186 -15.155 1.00 92.75 85 ARG A CA 1
ATOM 600 C C . ARG A 1 85 ? 11.186 -2.503 -14.204 1.00 92.75 85 ARG A C 1
ATOM 602 O O . ARG A 1 85 ? 11.547 -2.246 -13.055 1.00 92.75 85 ARG A O 1
ATOM 609 N N . ARG A 1 86 ? 9.992 -2.129 -14.678 1.00 95.12 86 ARG A N 1
ATOM 610 C CA . ARG A 1 86 ? 8.942 -1.562 -13.815 1.00 95.12 86 ARG A CA 1
ATOM 611 C C . ARG A 1 86 ? 8.603 -2.556 -12.713 1.00 95.12 86 ARG A C 1
ATOM 613 O O . ARG A 1 86 ? 8.609 -2.157 -11.554 1.00 95.12 86 ARG A O 1
ATOM 620 N N . ASP A 1 87 ? 8.393 -3.815 -13.083 1.00 94.06 87 ASP A N 1
ATOM 621 C CA . ASP A 1 87 ? 8.013 -4.881 -12.157 1.00 94.06 87 ASP A CA 1
ATOM 622 C C . ASP A 1 87 ? 9.111 -5.089 -11.105 1.00 94.06 87 ASP A C 1
ATOM 624 O O . ASP A 1 87 ? 8.827 -5.109 -9.911 1.00 94.06 87 ASP A O 1
ATOM 628 N N . GLN A 1 88 ? 10.384 -5.099 -11.515 1.00 92.44 88 GLN A N 1
ATOM 629 C CA . GLN A 1 88 ? 11.530 -5.123 -10.596 1.00 92.44 88 GLN A CA 1
ATOM 630 C C . GLN A 1 88 ? 11.543 -3.925 -9.630 1.00 92.44 88 GLN A C 1
ATOM 632 O O . GLN A 1 88 ? 11.828 -4.093 -8.449 1.00 92.44 88 GLN A O 1
ATOM 637 N N . ILE A 1 89 ? 11.235 -2.714 -10.108 1.00 91.75 89 ILE A N 1
ATOM 638 C CA . ILE A 1 89 ? 11.208 -1.498 -9.275 1.00 91.75 89 ILE A CA 1
ATOM 639 C C . ILE A 1 89 ? 10.083 -1.535 -8.241 1.00 91.75 89 ILE A C 1
ATOM 641 O O . ILE A 1 89 ? 10.267 -1.034 -7.136 1.00 91.75 89 ILE A O 1
ATOM 645 N N . THR A 1 90 ? 8.947 -2.134 -8.583 1.00 90.38 90 THR A N 1
ATOM 646 C CA . THR A 1 90 ? 7.827 -2.356 -7.660 1.00 90.38 90 THR A CA 1
ATOM 647 C C . THR A 1 90 ? 8.011 -3.604 -6.794 1.00 90.38 90 THR A C 1
ATOM 649 O O . THR A 1 90 ? 7.059 -4.023 -6.147 1.00 90.38 90 THR A O 1
ATOM 652 N N . ASN A 1 91 ? 9.184 -4.251 -6.830 1.00 88.19 91 ASN A N 1
ATOM 653 C CA . ASN A 1 91 ? 9.439 -5.549 -6.199 1.00 88.19 91 ASN A CA 1
ATOM 654 C C . ASN A 1 91 ? 8.380 -6.611 -6.559 1.00 88.19 91 ASN A C 1
ATOM 656 O O . ASN A 1 91 ? 7.942 -7.387 -5.725 1.00 88.19 91 ASN A O 1
ATOM 660 N N . SER A 1 92 ? 7.906 -6.622 -7.803 1.00 89.75 92 SER A N 1
ATOM 661 C CA . SER A 1 92 ? 6.778 -7.449 -8.253 1.00 89.75 92 SER A CA 1
ATOM 662 C C . SER A 1 92 ? 5.530 -7.323 -7.367 1.00 89.75 92 SER A C 1
ATOM 664 O O . SER A 1 92 ? 4.842 -8.314 -7.142 1.00 89.75 92 SER A O 1
ATOM 666 N N . TRP A 1 93 ? 5.240 -6.110 -6.879 1.00 88.94 93 TRP A N 1
ATOM 667 C CA . TRP A 1 93 ? 4.117 -5.826 -5.976 1.00 88.94 93 TRP A CA 1
ATOM 668 C C . TRP A 1 93 ? 4.175 -6.607 -4.662 1.00 88.94 93 TRP A C 1
ATOM 670 O O . TRP A 1 93 ? 3.147 -6.901 -4.062 1.00 88.94 93 TRP A O 1
ATOM 680 N N . ASN A 1 94 ? 5.387 -6.932 -4.215 1.00 79.88 94 ASN A N 1
ATOM 681 C CA . ASN A 1 94 ? 5.641 -7.518 -2.911 1.00 79.88 94 ASN A CA 1
ATOM 682 C C . ASN A 1 94 ? 6.072 -6.407 -1.936 1.00 79.88 94 ASN A C 1
ATOM 684 O O . ASN A 1 94 ? 7.109 -5.758 -2.123 1.00 79.88 94 ASN A O 1
ATOM 688 N N . ASP A 1 95 ? 5.263 -6.215 -0.898 1.00 75.62 95 ASP A N 1
ATOM 689 C CA . ASP A 1 95 ? 5.433 -5.240 0.172 1.00 75.62 95 ASP A CA 1
ATOM 690 C C . ASP A 1 95 ? 6.021 -5.831 1.465 1.00 75.62 95 ASP A C 1
ATOM 692 O O . ASP A 1 95 ? 6.071 -5.132 2.471 1.00 75.62 95 ASP A O 1
ATOM 696 N N . GLU A 1 96 ? 6.538 -7.065 1.460 1.00 73.19 96 GLU A N 1
ATOM 697 C CA . GLU A 1 96 ? 7.105 -7.735 2.645 1.00 73.19 96 GLU A CA 1
ATOM 698 C C . GLU A 1 96 ? 8.156 -6.869 3.347 1.00 73.19 96 GLU A C 1
ATOM 700 O O . GLU A 1 96 ? 8.130 -6.740 4.563 1.00 73.19 96 GLU A O 1
ATOM 705 N N . LEU A 1 97 ? 9.026 -6.185 2.598 1.00 71.94 97 LEU A N 1
ATOM 706 C CA . LEU A 1 97 ? 10.031 -5.281 3.174 1.00 71.94 97 LEU A CA 1
ATOM 707 C C . LEU A 1 97 ? 9.411 -4.058 3.869 1.00 71.94 97 LEU A C 1
ATOM 709 O O . LEU A 1 9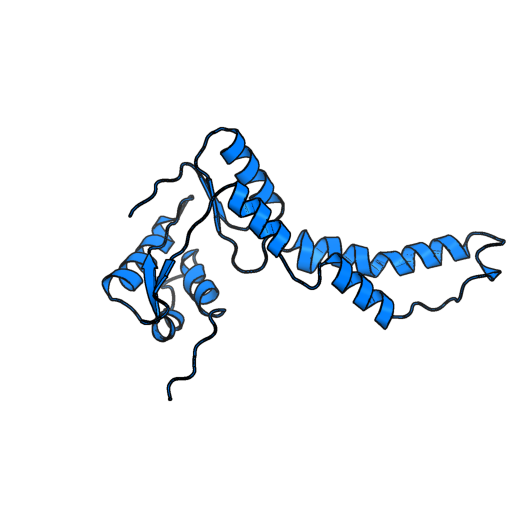7 ? 9.962 -3.542 4.841 1.00 71.94 97 LEU A O 1
ATOM 713 N N . HIS A 1 98 ? 8.277 -3.579 3.361 1.00 58.41 98 HIS A N 1
ATOM 714 C CA . HIS A 1 98 ? 7.524 -2.481 3.956 1.00 58.41 98 HIS A CA 1
ATOM 715 C C . HIS A 1 98 ? 6.727 -2.955 5.182 1.00 58.41 98 HIS A C 1
ATOM 717 O O . HIS A 1 98 ? 6.658 -2.242 6.183 1.00 58.41 98 HIS A O 1
ATOM 723 N N . VAL A 1 99 ? 6.186 -4.175 5.145 1.00 57.53 99 VAL A N 1
ATOM 724 C CA . VAL A 1 99 ? 5.506 -4.820 6.276 1.00 57.53 99 VAL A CA 1
ATOM 725 C C . VAL A 1 99 ? 6.490 -5.151 7.399 1.00 57.53 99 VAL A C 1
ATOM 727 O O . VAL A 1 99 ? 6.224 -4.780 8.534 1.00 57.53 99 VAL A O 1
ATOM 730 N N . GLU A 1 100 ? 7.652 -5.744 7.111 1.00 65.94 100 GLU A N 1
ATOM 731 C CA . GLU A 1 100 ? 8.721 -6.003 8.093 1.00 65.94 100 GLU A CA 1
ATOM 732 C C . GLU A 1 100 ? 9.165 -4.707 8.788 1.00 65.94 100 GLU A C 1
ATOM 734 O O . GLU A 1 100 ? 9.389 -4.660 10.002 1.00 65.94 100 GLU A O 1
ATOM 739 N N . TRP A 1 101 ? 9.252 -3.619 8.020 1.00 62.72 101 TRP A N 1
ATOM 740 C CA . TRP A 1 101 ? 9.517 -2.299 8.568 1.00 62.72 101 TRP A CA 1
ATOM 741 C C . TRP A 1 101 ? 8.349 -1.791 9.430 1.00 62.72 101 TRP A C 1
ATOM 743 O O . TRP A 1 101 ? 8.595 -1.286 10.525 1.00 62.72 101 TRP A O 1
ATOM 753 N N . LEU A 1 102 ? 7.089 -1.977 9.020 1.00 53.66 102 LEU A N 1
ATOM 754 C CA . LEU A 1 102 ? 5.914 -1.616 9.825 1.00 53.66 102 LEU A CA 1
ATOM 755 C C . LEU A 1 102 ? 5.738 -2.439 11.098 1.00 53.66 102 LEU A C 1
ATOM 757 O O . LEU A 1 102 ? 5.316 -1.905 12.122 1.00 53.66 102 LEU A O 1
ATOM 761 N N . GLU A 1 103 ? 6.063 -3.722 11.078 1.00 53.16 103 GLU A N 1
ATOM 762 C CA . GLU A 1 103 ? 6.063 -4.577 12.263 1.00 53.16 103 GLU A CA 1
ATOM 763 C C . GLU A 1 103 ? 7.123 -4.121 13.268 1.00 53.16 103 GLU A C 1
ATOM 765 O O . GLU A 1 103 ? 6.912 -4.221 14.479 1.00 53.16 103 GLU A O 1
ATOM 770 N N . SER A 1 104 ? 8.209 -3.502 12.791 1.00 53.56 104 SER A N 1
ATOM 771 C CA . SER A 1 104 ? 9.149 -2.796 13.663 1.00 53.56 104 SER A CA 1
ATOM 772 C C . SER A 1 104 ? 8.538 -1.550 14.346 1.00 53.56 104 SER A C 1
ATOM 774 O O . SER A 1 104 ? 9.138 -1.039 15.294 1.00 53.56 104 SER A O 1
ATOM 776 N N . VAL A 1 105 ? 7.333 -1.099 13.934 1.00 45.22 105 VAL A N 1
ATOM 777 C CA . VAL A 1 105 ? 6.617 0.086 14.464 1.00 45.22 105 VAL A CA 1
ATOM 778 C C . VAL A 1 105 ? 5.148 -0.109 14.970 1.00 45.22 105 VAL A C 1
ATOM 780 O O . VAL A 1 105 ? 4.735 0.747 15.747 1.00 45.22 105 VAL A O 1
ATOM 783 N N . GLY A 1 106 ? 4.403 -1.208 14.681 1.00 48.47 106 GLY A N 1
ATOM 784 C CA . GLY A 1 106 ? 3.336 -1.836 15.537 1.00 48.47 106 GLY A CA 1
ATOM 785 C C . GLY A 1 106 ? 1.793 -1.712 15.252 1.00 48.47 106 GLY A C 1
ATOM 786 O O . GLY A 1 106 ? 1.127 -0.924 15.915 1.00 48.47 106 GLY A O 1
ATOM 787 N N . VAL A 1 107 ? 1.144 -2.602 14.454 1.00 47.81 107 VAL A N 1
ATOM 788 C CA . VAL A 1 107 ? -0.323 -2.609 14.061 1.00 47.81 107 VAL A CA 1
ATOM 789 C C . VAL A 1 107 ? -1.045 -3.977 14.161 1.00 47.81 107 VAL A C 1
ATOM 791 O O . VAL A 1 107 ? -0.403 -4.953 13.810 1.00 47.81 107 VAL A O 1
ATOM 794 N N . ASP A 1 108 ? -2.373 -4.062 14.473 1.00 51.78 108 ASP A N 1
ATOM 795 C CA . ASP A 1 108 ? -3.143 -5.338 14.582 1.00 51.78 108 ASP A CA 1
ATOM 796 C C . ASP A 1 108 ? -4.643 -5.365 14.065 1.00 51.78 108 ASP A C 1
ATOM 798 O O . ASP A 1 108 ? -5.453 -4.515 14.444 1.00 51.78 108 ASP A O 1
ATOM 802 N N . LEU A 1 109 ? -5.068 -6.415 13.315 1.00 53.94 109 LEU A N 1
ATOM 803 C CA . LEU A 1 109 ? -6.471 -6.870 13.039 1.00 53.94 109 LEU A CA 1
ATOM 804 C C . LEU A 1 109 ? -6.562 -8.401 13.225 1.00 53.94 109 LEU A C 1
ATOM 806 O O . LEU A 1 109 ? -5.654 -9.111 12.797 1.00 53.94 109 LEU A O 1
ATOM 810 N N . VAL A 1 110 ? -7.651 -8.941 13.806 1.00 61.81 110 VAL A N 1
ATOM 811 C CA . VAL A 1 110 ? -7.738 -10.385 14.127 1.00 61.81 110 VAL A CA 1
ATOM 812 C C . VAL A 1 110 ? -9.022 -11.048 13.607 1.00 61.81 110 VAL A C 1
ATOM 814 O O . VAL A 1 110 ? -10.141 -10.669 13.964 1.00 61.81 110 VAL A O 1
ATOM 817 N N . VAL A 1 111 ? -8.850 -12.109 12.810 1.00 70.00 111 VAL A N 1
ATOM 818 C CA . VAL A 1 111 ? -9.925 -12.925 12.215 1.00 70.00 111 VAL A CA 1
ATOM 819 C C . VAL A 1 111 ? -9.806 -14.376 12.675 1.00 70.00 111 VAL A C 1
ATOM 821 O O . VAL A 1 111 ? -8.718 -14.955 12.656 1.00 70.00 111 VAL A O 1
ATOM 824 N N . ASP A 1 112 ? -10.934 -14.988 13.034 1.00 69.56 112 ASP A N 1
ATOM 825 C CA . ASP A 1 112 ? -11.018 -16.434 13.235 1.00 69.56 112 ASP A CA 1
ATOM 826 C C . ASP A 1 112 ? -11.199 -17.121 11.880 1.00 69.56 112 ASP A C 1
ATOM 828 O O . ASP A 1 112 ? -12.274 -17.074 11.281 1.00 69.56 112 ASP A O 1
ATOM 832 N N . ARG A 1 113 ? -10.134 -17.757 11.385 1.00 72.56 113 ARG A N 1
ATOM 833 C CA . ARG A 1 113 ? -10.124 -18.403 10.065 1.00 72.56 113 ARG A CA 1
ATOM 834 C C . ARG A 1 113 ? -10.968 -19.677 9.993 1.00 72.56 113 ARG A C 1
ATOM 836 O O . ARG A 1 113 ? -11.312 -20.088 8.891 1.00 72.56 113 ARG A O 1
ATOM 843 N N . ALA A 1 114 ? -11.317 -20.300 11.117 1.00 72.50 114 ALA A N 1
ATOM 844 C CA . ALA A 1 114 ? -12.188 -21.473 11.103 1.00 72.50 114 ALA A CA 1
ATOM 845 C C . ALA A 1 114 ? -13.657 -21.059 10.967 1.00 72.50 114 ALA A C 1
ATOM 847 O O . ALA A 1 114 ? -14.409 -21.667 10.212 1.00 72.50 114 ALA A O 1
ATOM 848 N N . ARG A 1 115 ? -14.059 -20.004 11.684 1.00 77.50 115 ARG A N 1
ATOM 849 C CA . ARG A 1 115 ? -15.446 -19.508 11.680 1.00 77.50 115 ARG A CA 1
ATOM 850 C C . ARG A 1 115 ? -15.708 -18.404 10.660 1.00 77.50 115 ARG A C 1
ATOM 852 O O . ARG A 1 115 ? -16.865 -18.086 10.417 1.00 77.50 115 ARG A O 1
ATOM 859 N N . GLN A 1 116 ? -14.657 -17.837 10.067 1.00 78.75 116 GLN A N 1
ATOM 860 C CA . GLN A 1 116 ? -14.732 -16.725 9.116 1.00 78.75 116 GLN A CA 1
ATOM 861 C C . GLN A 1 116 ? -15.496 -15.530 9.704 1.00 78.75 116 GLN A C 1
ATOM 863 O O . GLN A 1 116 ? -16.401 -14.977 9.077 1.00 78.75 116 GLN A O 1
ATOM 868 N N . VAL A 1 117 ? -15.137 -15.147 10.933 1.00 82.00 117 VAL A N 1
ATOM 869 C CA . VAL A 1 117 ? -15.714 -14.003 11.655 1.00 82.00 117 VAL A CA 1
ATOM 870 C C . VAL A 1 117 ? -14.617 -13.100 12.206 1.00 82.00 117 VAL A C 1
ATOM 872 O O . VAL A 1 117 ? -13.519 -13.552 12.551 1.00 82.00 117 VAL A O 1
ATOM 875 N N . LEU A 1 118 ? -14.928 -11.811 12.321 1.00 73.94 118 LEU A N 1
ATOM 876 C CA . LEU A 1 118 ? -14.093 -10.865 13.054 1.00 73.94 118 LEU A CA 1
ATOM 877 C C . LEU A 1 118 ? -14.149 -11.196 14.547 1.00 73.94 118 LEU A C 1
ATOM 879 O O . LEU A 1 118 ? -15.229 -11.243 15.130 1.00 73.94 118 LEU A O 1
ATOM 883 N N . VAL A 1 119 ? -12.986 -11.391 15.170 1.00 76.75 119 VAL A N 1
ATOM 884 C CA . VAL A 1 119 ? -12.884 -11.590 16.630 1.00 76.75 119 VAL A CA 1
ATOM 885 C C . VAL A 1 119 ? -12.357 -10.356 17.351 1.00 76.75 119 VAL A C 1
ATOM 887 O O . VAL A 1 119 ? -12.542 -10.217 18.559 1.00 76.75 119 VAL A O 1
ATOM 890 N N . GLY A 1 120 ? -11.726 -9.439 16.621 1.00 63.50 120 GLY A N 1
ATOM 891 C CA . GLY A 1 120 ? -11.283 -8.162 17.153 1.00 63.50 120 GLY A CA 1
ATOM 892 C C . GLY A 1 120 ? -10.816 -7.225 16.051 1.00 63.50 120 GLY A C 1
ATOM 893 O O . GLY A 1 120 ? -10.230 -7.660 15.061 1.00 63.50 120 GLY A O 1
ATOM 894 N N . ALA A 1 121 ? -11.070 -5.936 16.242 1.00 60.19 121 ALA A N 1
ATOM 895 C CA . ALA A 1 121 ? -10.603 -4.876 15.364 1.00 60.19 121 ALA A CA 1
ATOM 896 C C . ALA A 1 121 ? -10.335 -3.612 16.190 1.00 60.19 121 ALA A C 1
ATOM 898 O O . ALA A 1 121 ? -11.097 -3.310 17.112 1.00 60.19 121 ALA A O 1
ATOM 899 N N . THR A 1 122 ? -9.268 -2.890 15.854 1.00 55.44 122 THR A N 1
ATOM 900 C CA . THR A 1 122 ? -8.848 -1.666 16.547 1.00 55.44 122 THR A CA 1
ATOM 901 C C . THR A 1 122 ? -8.808 -0.505 15.554 1.00 55.44 122 THR A C 1
ATOM 903 O O . THR A 1 122 ? -8.219 -0.623 14.483 1.00 55.44 122 THR A O 1
ATOM 906 N N . PHE A 1 123 ? -9.436 0.617 15.921 1.00 56.66 123 PHE A N 1
ATOM 907 C CA . PHE A 1 123 ? -9.517 1.851 15.128 1.00 56.66 123 PHE A CA 1
ATOM 908 C C . PHE A 1 123 ? -9.212 3.053 16.031 1.00 56.66 123 PHE A C 1
ATOM 910 O O . PHE A 1 123 ? -9.733 3.131 17.139 1.00 56.66 123 PHE A O 1
ATOM 917 N N . VAL A 1 124 ? -8.424 4.015 15.561 1.00 50.75 124 VAL A N 1
ATOM 918 C CA . VAL A 1 124 ? -8.147 5.326 16.202 1.00 50.75 124 VAL A CA 1
ATOM 919 C C . VAL A 1 124 ? -7.983 6.332 15.060 1.00 50.75 124 VAL A C 1
ATOM 921 O O . VAL A 1 124 ? -7.761 5.968 13.905 1.00 50.75 124 VAL A O 1
ATOM 924 N N . GLY A 1 125 ? -8.160 7.605 15.378 1.00 51.44 125 GLY A N 1
ATOM 925 C CA . GLY A 1 125 ? -8.242 8.693 14.412 1.00 51.44 125 GLY A CA 1
ATOM 926 C C . GLY A 1 125 ? -9.528 9.488 14.607 1.00 51.44 125 GLY A C 1
ATOM 927 O O . GLY A 1 125 ? -10.473 9.028 15.258 1.00 51.44 125 GLY A O 1
ATOM 928 N N . SER A 1 126 ? -9.558 10.703 14.059 1.00 44.97 126 SER A N 1
ATOM 929 C CA . SER A 1 126 ? -10.800 11.471 13.963 1.00 44.97 126 SER A CA 1
ATOM 930 C C . SER A 1 126 ? -11.825 10.655 13.178 1.00 44.97 126 SER A C 1
ATOM 932 O O . SER A 1 126 ? -11.484 10.067 12.156 1.00 44.97 126 SER A O 1
ATOM 934 N N . ASP A 1 127 ? -13.054 10.589 13.689 1.00 50.94 127 ASP A N 1
ATOM 935 C CA . ASP A 1 127 ? -14.168 9.848 13.083 1.00 50.94 127 ASP A CA 1
ATOM 936 C C . ASP A 1 127 ? -14.038 8.309 13.108 1.00 50.94 127 ASP A C 1
ATOM 938 O O . ASP A 1 127 ? -14.859 7.612 12.518 1.00 50.94 127 ASP A O 1
ATOM 942 N N . ALA A 1 128 ? -13.112 7.739 13.900 1.00 56.97 128 ALA A N 1
ATOM 943 C CA . ALA A 1 128 ? -13.066 6.289 14.172 1.00 56.97 128 ALA A CA 1
ATOM 944 C C . ALA A 1 128 ? -14.397 5.740 14.737 1.00 56.97 128 ALA A C 1
ATOM 946 O O . ALA A 1 128 ? -14.724 4.562 14.567 1.00 56.97 128 ALA A O 1
ATOM 947 N N . GLY A 1 129 ? -15.202 6.614 15.356 1.00 61.09 129 GLY A N 1
ATOM 948 C CA . GLY A 1 129 ? -16.577 6.334 15.774 1.00 61.09 129 GLY A CA 1
ATOM 949 C C . GLY A 1 129 ? -17.467 5.765 14.663 1.00 61.09 129 GLY A C 1
ATOM 950 O O . GLY A 1 129 ? -18.245 4.851 14.938 1.00 61.09 129 GLY A O 1
ATOM 951 N N . ASP A 1 130 ? -17.300 6.218 13.416 1.00 69.88 130 ASP A N 1
ATOM 952 C CA . ASP A 1 130 ? -18.088 5.751 12.263 1.00 69.88 130 ASP A CA 1
ATOM 953 C C . ASP A 1 130 ? -17.784 4.288 11.893 1.00 69.88 130 ASP A C 1
ATOM 955 O O . ASP A 1 130 ? -18.623 3.586 11.321 1.00 69.88 130 ASP A O 1
ATOM 959 N N . MET A 1 131 ? -16.591 3.793 12.231 1.00 69.00 131 MET A N 1
ATOM 960 C CA . MET A 1 131 ? -16.158 2.421 11.940 1.00 69.00 131 MET A CA 1
ATOM 961 C C . MET A 1 131 ? -16.472 1.474 13.108 1.00 69.00 131 MET A C 1
ATOM 963 O O . MET A 1 131 ? -16.860 0.324 12.886 1.00 69.00 131 MET A O 1
ATOM 967 N N . LEU A 1 132 ? -16.374 1.969 14.349 1.00 70.06 132 LEU A N 1
ATOM 968 C CA . LEU A 1 132 ? -16.564 1.192 15.582 1.00 70.06 132 LEU A CA 1
ATOM 969 C C . LEU A 1 132 ? -17.939 0.527 15.677 1.00 70.06 132 LEU A C 1
ATOM 971 O O . LEU A 1 132 ? -18.048 -0.603 16.159 1.00 70.06 132 LEU A O 1
ATOM 975 N N . HIS A 1 133 ? -18.992 1.199 15.212 1.00 75.31 133 HIS A N 1
ATOM 976 C CA . HIS A 1 133 ? -20.343 0.644 15.263 1.00 75.31 133 HIS A CA 1
ATOM 977 C C . HIS A 1 133 ? -20.481 -0.613 14.388 1.00 75.31 133 HIS A C 1
ATOM 979 O O . HIS A 1 133 ? -20.977 -1.640 14.856 1.00 75.31 133 HIS A O 1
ATOM 985 N N . GLY A 1 134 ? -19.964 -0.563 13.155 1.00 78.25 134 GLY A N 1
ATOM 986 C CA . GLY A 1 134 ? -19.935 -1.707 12.240 1.00 78.25 134 GLY A CA 1
ATOM 987 C C . GLY A 1 134 ? -19.103 -2.869 12.785 1.00 78.25 134 GLY A C 1
ATOM 988 O O . GLY A 1 134 ? -19.582 -4.002 12.798 1.00 78.25 134 GLY A O 1
ATOM 989 N N . ALA A 1 135 ? -17.914 -2.577 13.330 1.00 73.06 135 ALA A N 1
ATOM 990 C CA . ALA A 1 135 ? -17.064 -3.578 13.983 1.00 73.06 135 ALA A CA 1
ATOM 991 C C . ALA A 1 135 ? -17.786 -4.277 15.136 1.00 73.06 135 ALA A C 1
ATOM 993 O O . ALA A 1 135 ? -17.764 -5.499 15.245 1.00 73.06 135 ALA A O 1
ATOM 994 N N . THR A 1 136 ? -18.438 -3.492 15.995 1.00 75.75 136 THR A N 1
ATOM 995 C CA . THR A 1 136 ? -19.100 -4.003 17.196 1.00 75.75 136 THR A CA 1
ATOM 996 C C . THR A 1 136 ? -20.239 -4.942 16.822 1.00 75.75 136 THR A C 1
ATOM 998 O O . THR A 1 136 ? -20.327 -6.034 17.373 1.00 75.75 136 THR A O 1
ATOM 1001 N N . ILE A 1 137 ? -21.082 -4.558 15.857 1.00 83.69 137 ILE A N 1
ATOM 1002 C CA . ILE A 1 137 ? -22.164 -5.425 15.378 1.00 83.69 137 ILE A CA 1
ATOM 1003 C C . ILE A 1 137 ? -21.593 -6.689 14.733 1.00 83.69 137 ILE A C 1
ATOM 1005 O O . ILE A 1 137 ? -22.059 -7.780 15.047 1.00 83.69 137 ILE A O 1
ATOM 1009 N N . ALA A 1 138 ? -20.575 -6.562 13.879 1.00 83.50 138 ALA A N 1
ATOM 1010 C CA . ALA A 1 138 ? -19.967 -7.699 13.197 1.00 83.50 138 ALA A CA 1
ATOM 1011 C C . ALA A 1 138 ? -19.370 -8.724 14.172 1.00 83.50 138 ALA A C 1
ATOM 1013 O O . ALA A 1 138 ? -19.599 -9.921 14.017 1.00 83.50 138 ALA A O 1
ATOM 1014 N N . ILE A 1 139 ? -18.646 -8.250 15.190 1.00 81.88 139 ILE A N 1
ATOM 1015 C CA . ILE A 1 139 ? -18.001 -9.091 16.204 1.00 81.88 139 ILE A CA 1
ATOM 1016 C C . ILE A 1 139 ? -19.049 -9.711 17.136 1.00 81.88 139 ILE A C 1
ATOM 1018 O O . ILE A 1 139 ? -19.055 -10.920 17.337 1.00 81.88 139 ILE A O 1
ATOM 1022 N N . VAL A 1 140 ? -19.958 -8.905 17.699 1.00 85.31 140 VAL A N 1
ATOM 1023 C CA . VAL A 1 140 ? -20.927 -9.378 18.707 1.00 85.31 140 VAL A CA 1
ATOM 1024 C C . VAL A 1 140 ? -21.975 -10.306 18.101 1.00 85.31 140 VAL A C 1
ATOM 1026 O O . VAL A 1 140 ? -22.382 -11.268 18.747 1.00 85.31 140 VAL A O 1
ATOM 1029 N N . ALA A 1 141 ? -22.419 -10.033 16.874 1.00 90.44 141 ALA A N 1
ATOM 1030 C CA . ALA A 1 141 ? -23.367 -10.895 16.177 1.00 90.44 141 ALA A CA 1
ATOM 1031 C C . ALA A 1 141 ? -22.682 -12.033 15.403 1.00 90.44 141 ALA A C 1
ATOM 1033 O O . ALA A 1 141 ? -23.373 -12.753 14.685 1.00 90.44 141 ALA A O 1
ATOM 1034 N N . GLU A 1 142 ? -21.355 -12.176 15.531 1.00 90.12 142 GLU A N 1
ATOM 1035 C CA . GLU A 1 142 ? -20.533 -13.152 14.804 1.00 90.12 142 GLU A CA 1
ATOM 1036 C C . GLU A 1 142 ? -20.901 -13.213 13.314 1.00 90.12 142 GLU A C 1
ATOM 1038 O O . GLU A 1 142 ? -21.107 -14.282 12.740 1.00 90.12 142 GLU A O 1
ATOM 1043 N N . VAL A 1 143 ? -21.048 -12.040 12.688 1.00 90.25 143 VAL A N 1
ATOM 1044 C CA . VAL A 1 143 ? -21.490 -11.938 11.297 1.00 90.25 143 VAL A CA 1
ATOM 1045 C C . VAL A 1 143 ? -20.427 -12.586 10.410 1.00 90.25 143 VAL A C 1
ATOM 1047 O O . VAL A 1 143 ? -19.290 -12.104 10.392 1.00 90.25 143 VAL A O 1
ATOM 1050 N N . PRO A 1 144 ? -20.772 -13.636 9.641 1.00 88.06 144 PRO A N 1
ATOM 1051 C CA . PRO A 1 144 ? -19.822 -14.250 8.724 1.00 88.06 144 PRO A CA 1
ATOM 1052 C C . PRO A 1 144 ? -19.294 -13.219 7.725 1.00 88.06 144 PRO A C 1
ATOM 1054 O O . PRO A 1 144 ? -20.072 -12.409 7.213 1.00 88.06 144 PRO A O 1
ATOM 1057 N N . LEU A 1 145 ? -18.003 -13.268 7.390 1.00 79.12 145 LEU A N 1
ATOM 1058 C CA . LEU A 1 145 ? -17.380 -12.322 6.451 1.00 79.12 145 LEU A CA 1
ATOM 1059 C C . LEU A 1 145 ? -18.128 -12.260 5.105 1.00 79.12 145 LEU A C 1
ATOM 1061 O O . LEU A 1 145 ? -18.383 -11.175 4.582 1.00 79.12 145 LEU A O 1
ATOM 1065 N N . VAL A 1 146 ? -18.615 -13.409 4.617 1.00 82.94 146 VAL A N 1
ATOM 1066 C CA . VAL A 1 146 ? -19.435 -13.514 3.395 1.00 82.94 146 VAL A CA 1
ATOM 1067 C C . VAL A 1 146 ? -20.773 -12.769 3.486 1.00 82.94 146 VAL A C 1
ATOM 1069 O O . VAL A 1 146 ? -21.331 -12.351 2.478 1.00 82.94 146 VAL A O 1
ATOM 1072 N N . ARG A 1 147 ? -21.311 -12.564 4.690 1.00 84.62 147 ARG A N 1
ATOM 1073 C CA . ARG A 1 147 ? -22.494 -11.721 4.913 1.00 84.62 147 ARG A CA 1
ATOM 1074 C C . ARG A 1 147 ? -22.102 -10.263 5.087 1.00 84.62 147 ARG A C 1
ATOM 1076 O O . ARG A 1 147 ? -22.794 -9.385 4.576 1.00 84.62 147 ARG A O 1
ATOM 1083 N N . LEU A 1 148 ? -20.987 -10.015 5.763 1.00 80.06 148 LEU A N 1
ATOM 1084 C CA . LEU A 1 148 ? -20.501 -8.680 6.074 1.00 80.06 148 LEU A CA 1
ATOM 1085 C C . LEU A 1 148 ? -20.120 -7.880 4.809 1.00 80.06 148 LEU A C 1
ATOM 1087 O O . LEU A 1 148 ? -20.384 -6.684 4.764 1.00 80.06 148 LEU A O 1
ATOM 1091 N N . ARG A 1 149 ? -19.658 -8.533 3.727 1.00 76.62 149 ARG A N 1
ATOM 1092 C CA . ARG A 1 149 ? -19.463 -7.907 2.389 1.00 76.62 149 ARG A CA 1
ATOM 1093 C C . ARG A 1 149 ? -20.723 -7.312 1.761 1.00 76.62 149 ARG A C 1
ATOM 1095 O O . ARG A 1 149 ? -20.633 -6.554 0.806 1.00 76.62 149 ARG A O 1
ATOM 1102 N N . HIS A 1 150 ? -21.905 -7.700 2.227 1.00 80.25 150 HIS A N 1
ATOM 1103 C CA . HIS A 1 150 ? -23.166 -7.161 1.725 1.00 80.25 150 HIS A CA 1
ATOM 1104 C C . HIS A 1 150 ? -23.688 -6.012 2.592 1.00 80.25 150 HIS A C 1
ATOM 1106 O O . HIS A 1 150 ? -24.769 -5.488 2.321 1.00 80.25 150 HIS A O 1
ATOM 1112 N N . ALA A 1 151 ? -22.950 -5.623 3.636 1.00 79.81 151 ALA A N 1
ATOM 1113 C CA . ALA A 1 151 ? -23.304 -4.490 4.470 1.00 79.81 151 ALA A CA 1
ATOM 1114 C C . ALA A 1 151 ? -23.193 -3.196 3.657 1.00 79.81 151 ALA A C 1
ATOM 1116 O O . ALA A 1 151 ? -22.108 -2.781 3.258 1.00 79.81 151 ALA A O 1
ATOM 1117 N N . VAL A 1 152 ? -24.333 -2.552 3.419 1.00 75.81 152 VAL A N 1
ATOM 1118 C CA . VAL A 1 152 ? -24.387 -1.251 2.753 1.00 75.81 152 VAL A CA 1
ATOM 1119 C C . VAL A 1 152 ? -24.305 -0.168 3.828 1.00 75.81 152 VAL A C 1
ATOM 1121 O O . VAL A 1 152 ? -25.194 -0.117 4.684 1.00 75.81 152 VAL A O 1
ATOM 1124 N N . PRO A 1 153 ? -23.270 0.690 3.830 1.00 69.06 153 PRO A N 1
ATOM 1125 C CA . PRO A 1 153 ? -23.215 1.803 4.762 1.00 69.06 153 PRO A CA 1
ATOM 1126 C C . PRO A 1 153 ? -24.366 2.778 4.490 1.00 69.06 153 PRO A C 1
ATOM 1128 O O . PRO A 1 153 ? -24.717 3.063 3.346 1.00 69.06 153 PRO A O 1
ATOM 1131 N N . SER A 1 154 ? -24.969 3.284 5.565 1.00 62.81 154 SER A N 1
ATOM 1132 C CA . SER A 1 154 ? -26.171 4.127 5.504 1.00 62.81 154 SER A CA 1
ATOM 1133 C C . SER A 1 154 ? -25.944 5.473 4.801 1.00 62.81 154 SER A C 1
ATOM 1135 O O . SER A 1 154 ? -26.905 6.121 4.390 1.00 62.81 154 SER A O 1
ATOM 1137 N N . PHE A 1 155 ? -24.690 5.910 4.688 1.00 61.16 155 PHE A N 1
ATOM 1138 C CA . PHE A 1 155 ? -24.244 7.113 3.989 1.00 61.16 155 PHE A CA 1
ATOM 1139 C C . PHE A 1 155 ? -22.771 6.936 3.567 1.00 61.16 155 PHE A C 1
ATOM 1141 O O . PHE A 1 155 ? -22.064 6.149 4.200 1.00 61.16 155 PHE A O 1
ATOM 1148 N N . PRO A 1 156 ? -22.293 7.631 2.518 1.00 58.81 156 PRO A N 1
ATOM 1149 C CA . PRO A 1 156 ? -20.894 7.554 2.099 1.00 58.81 156 PRO A CA 1
ATOM 1150 C C . PRO A 1 156 ? -19.991 8.190 3.164 1.00 58.81 156 PRO A C 1
ATOM 1152 O O . PRO A 1 156 ? -20.012 9.406 3.368 1.00 58.81 156 PRO A O 1
ATOM 1155 N N . SER A 1 157 ? -19.231 7.356 3.873 1.00 65.94 157 SER A N 1
ATOM 1156 C CA . SER A 1 157 ? -18.334 7.747 4.967 1.00 65.94 157 SER A CA 1
ATOM 1157 C C . SER A 1 157 ? -17.159 6.779 5.100 1.00 65.94 157 SER A C 1
ATOM 1159 O O . SER A 1 157 ? -17.015 5.833 4.321 1.00 65.94 157 SER A O 1
ATOM 1161 N N . LEU A 1 158 ? -16.333 6.976 6.134 1.00 60.56 158 LEU A N 1
ATOM 1162 C CA . LEU A 1 158 ? -15.258 6.050 6.500 1.00 60.56 158 LEU A CA 1
ATOM 1163 C C . LEU A 1 158 ? -15.759 4.618 6.776 1.00 60.56 158 LEU A C 1
ATOM 1165 O O . LEU A 1 158 ? -14.966 3.684 6.711 1.00 60.56 158 LEU A O 1
ATOM 1169 N N . SER A 1 159 ? -17.062 4.403 6.996 1.00 65.31 159 SER A N 1
ATOM 1170 C CA . SER A 1 159 ? -17.659 3.068 7.137 1.00 65.31 159 SER A CA 1
ATOM 1171 C C . SER A 1 159 ? -17.581 2.214 5.856 1.00 65.31 159 SER A C 1
ATOM 1173 O O . SER A 1 159 ? -17.695 0.994 5.939 1.00 65.31 159 SER A O 1
ATOM 1175 N N . GLU A 1 160 ? -17.333 2.793 4.674 1.00 66.56 160 GLU A N 1
ATOM 1176 C CA . GLU A 1 160 ? -17.101 2.021 3.433 1.00 66.56 160 GLU A CA 1
ATOM 1177 C C . GLU A 1 160 ? -15.829 1.161 3.474 1.00 66.56 160 GLU A C 1
ATOM 1179 O O . GLU A 1 160 ? -15.669 0.240 2.669 1.00 66.56 160 GLU A O 1
ATOM 1184 N N . VAL A 1 161 ? -14.932 1.424 4.428 1.00 62.84 161 VAL A N 1
ATOM 1185 C CA . VAL A 1 161 ? -13.737 0.612 4.684 1.00 62.84 161 VAL A CA 1
ATOM 1186 C C . VAL A 1 161 ? -14.061 -0.876 4.855 1.00 62.84 161 VAL A C 1
ATOM 1188 O O . VAL A 1 161 ? -13.264 -1.714 4.452 1.00 62.84 161 VAL A O 1
ATOM 1191 N N . TRP A 1 162 ? -15.244 -1.213 5.382 1.00 63.72 162 TRP A N 1
ATOM 1192 C CA . TRP A 1 162 ? -15.665 -2.592 5.613 1.00 63.72 162 TRP A CA 1
ATOM 1193 C C . TRP A 1 162 ? -15.858 -3.356 4.311 1.00 63.72 162 TRP A C 1
ATOM 1195 O O . TRP A 1 162 ? -15.357 -4.466 4.185 1.00 63.72 162 TRP A O 1
ATOM 1205 N N . LEU A 1 163 ? -16.506 -2.743 3.318 1.00 63.22 163 LEU A N 1
ATOM 1206 C CA . LEU A 1 163 ? -16.677 -3.354 1.999 1.00 63.22 163 LEU A CA 1
ATOM 1207 C C . LEU A 1 163 ? -15.311 -3.675 1.383 1.00 63.22 163 LEU A C 1
ATOM 1209 O O . LEU A 1 163 ? -15.061 -4.805 0.976 1.00 63.22 163 LEU A O 1
ATOM 1213 N N . LYS A 1 164 ? -14.389 -2.711 1.435 1.00 59.47 164 LYS A N 1
ATOM 1214 C CA . LYS A 1 164 ? -13.053 -2.835 0.837 1.00 59.47 164 LYS A CA 1
ATOM 1215 C C . LYS A 1 164 ? -12.140 -3.813 1.580 1.00 59.47 164 LYS A C 1
ATOM 1217 O O . LYS A 1 164 ? -11.370 -4.518 0.943 1.00 59.47 164 LYS A O 1
ATOM 1222 N N . ALA A 1 165 ? -12.223 -3.867 2.909 1.00 58.00 165 ALA A N 1
ATOM 1223 C CA . ALA A 1 165 ? -11.439 -4.792 3.729 1.00 58.00 165 ALA A CA 1
ATOM 1224 C C . ALA A 1 165 ? -11.862 -6.258 3.528 1.00 58.00 165 ALA A C 1
ATOM 1226 O O . ALA A 1 165 ? -11.066 -7.169 3.731 1.00 58.00 165 ALA A O 1
ATOM 1227 N N . ILE A 1 166 ? -13.118 -6.484 3.140 1.00 62.50 166 ILE A N 1
ATOM 1228 C CA . ILE A 1 166 ? -13.733 -7.810 3.040 1.00 62.50 166 ILE A CA 1
ATOM 1229 C C . ILE A 1 166 ? -13.749 -8.325 1.587 1.00 62.50 166 ILE A C 1
ATOM 1231 O O . ILE A 1 166 ? -13.756 -9.537 1.367 1.00 62.50 166 ILE A O 1
ATOM 1235 N N . GLU A 1 167 ? -13.721 -7.431 0.591 1.00 59.72 167 GLU A N 1
ATOM 1236 C CA . GLU A 1 167 ? -13.634 -7.768 -0.843 1.00 59.72 167 GLU A CA 1
ATOM 1237 C C . GLU A 1 167 ? -12.354 -8.529 -1.221 1.00 59.72 167 GLU A C 1
ATOM 1239 O O . GLU A 1 167 ? -12.387 -9.335 -2.145 1.00 59.72 167 GLU A O 1
ATOM 1244 N N . ASN A 1 168 ? -11.258 -8.319 -0.485 1.00 49.09 168 ASN A N 1
ATOM 1245 C CA . ASN A 1 168 ? -9.942 -8.906 -0.769 1.00 49.09 168 ASN A CA 1
ATOM 1246 C C . ASN A 1 168 ? -9.636 -10.183 0.037 1.00 49.09 168 ASN A C 1
ATOM 1248 O O . ASN A 1 168 ? -8.517 -10.691 -0.013 1.00 49.09 168 ASN A O 1
ATOM 1252 N N . TYR A 1 169 ? -10.595 -10.692 0.815 1.00 57.12 169 TYR A N 1
ATOM 1253 C CA . TYR A 1 169 ? -10.424 -11.946 1.545 1.00 57.12 169 TYR A CA 1
ATOM 1254 C C . TYR A 1 169 ? -10.740 -13.120 0.609 1.00 57.12 169 TYR A C 1
ATOM 1256 O O . TYR A 1 169 ? -11.849 -13.193 0.084 1.00 57.12 169 TYR A O 1
ATOM 1264 N N . ASP A 1 170 ? -9.787 -14.032 0.395 1.00 54.84 170 ASP A N 1
ATOM 1265 C CA . ASP A 1 170 ? -10.028 -15.251 -0.385 1.00 54.84 170 ASP A CA 1
ATOM 1266 C C . ASP A 1 170 ? -10.994 -16.158 0.388 1.00 54.84 170 ASP A C 1
ATOM 1268 O O . ASP A 1 170 ? -10.682 -16.665 1.472 1.00 54.84 170 ASP A O 1
ATOM 1272 N N . TYR A 1 171 ? -12.200 -16.324 -0.152 1.00 56.66 171 TYR A N 1
ATOM 1273 C CA . TYR A 1 171 ? -13.218 -17.191 0.426 1.00 56.66 1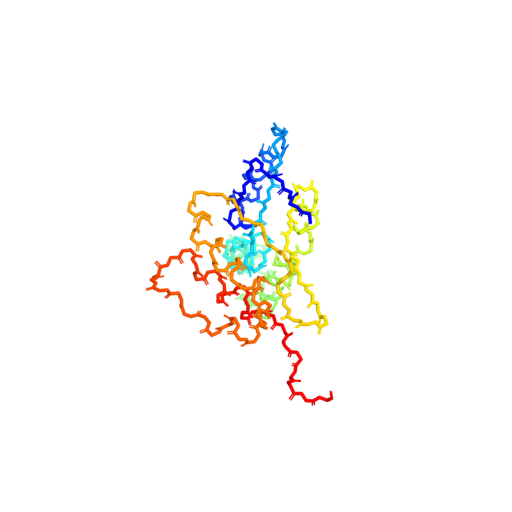71 TYR A CA 1
ATOM 1274 C C . TYR A 1 171 ? -12.994 -18.617 -0.077 1.00 56.66 171 TYR A C 1
ATOM 1276 O O . TYR A 1 171 ? -12.998 -18.821 -1.292 1.00 56.66 171 TYR A O 1
ATOM 1284 N N . PRO A 1 172 ? -12.867 -19.627 0.799 1.00 50.91 172 PRO A N 1
ATOM 1285 C CA . PRO A 1 172 ? -13.113 -20.990 0.357 1.00 50.91 172 PRO A CA 1
ATOM 1286 C C . PRO A 1 172 ? -14.567 -21.061 -0.133 1.00 50.91 172 PRO A C 1
ATOM 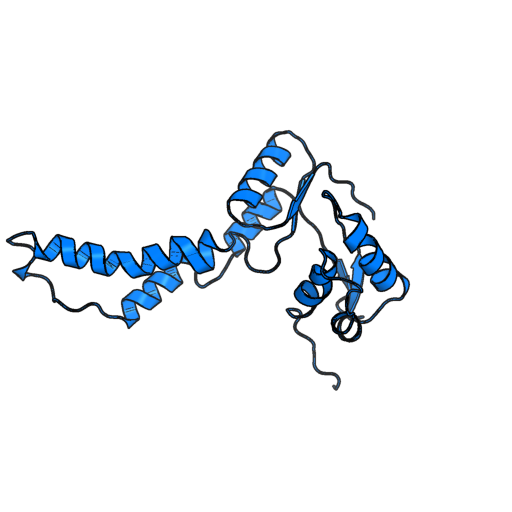1288 O O . PRO A 1 172 ? -15.476 -20.610 0.570 1.00 50.91 172 PRO A O 1
ATOM 1291 N N . GLU A 1 173 ? -14.784 -21.548 -1.358 1.00 49.81 173 GLU A N 1
ATOM 1292 C CA . GLU A 1 173 ? -16.136 -21.716 -1.898 1.00 49.81 173 GLU A CA 1
ATOM 1293 C C . GLU A 1 173 ? -16.971 -22.582 -0.940 1.00 49.81 173 GLU A C 1
ATOM 1295 O O . GLU A 1 173 ? -16.480 -23.568 -0.388 1.00 49.81 173 GLU A O 1
ATOM 1300 N N . GLU A 1 174 ? -18.231 -22.200 -0.704 1.00 45.69 174 GLU A N 1
ATOM 1301 C CA . GLU A 1 174 ? -19.156 -22.997 0.105 1.00 45.69 174 GLU A CA 1
ATOM 1302 C C . GLU A 1 174 ? -19.406 -24.351 -0.586 1.00 45.69 174 GLU A C 1
ATOM 1304 O O . GLU A 1 174 ? -20.277 -24.464 -1.448 1.00 45.69 174 GLU A O 1
ATOM 1309 N N . GLY A 1 175 ? -18.652 -25.381 -0.188 1.00 53.09 175 GLY A N 1
ATOM 1310 C CA . GLY A 1 175 ? -18.937 -26.777 -0.520 1.00 53.09 175 GLY A CA 1
ATOM 1311 C C . GLY A 1 175 ? -17.722 -27.668 -0.785 1.00 53.09 175 GLY A C 1
ATOM 1312 O O . GLY A 1 175 ? -17.476 -28.003 -1.937 1.00 53.09 175 GLY A O 1
ATOM 1313 N N . GLU A 1 176 ? -17.074 -28.146 0.283 1.00 33.97 176 GLU A N 1
ATOM 1314 C CA . GLU A 1 176 ? -16.566 -29.528 0.427 1.00 33.97 176 GLU A CA 1
ATOM 1315 C C . GLU A 1 176 ? -16.767 -30.003 1.874 1.00 33.97 176 GLU A C 1
ATOM 1317 O O . GLU A 1 176 ? -16.499 -29.209 2.807 1.00 33.97 176 GLU A O 1
#